Protein AF-A0A5S3YMA9-F1 (afdb_monomer_lite)

Sequence (74 aa):
MFNPLTDVIFRLICQNQSLKVHTIAAALLEQQQLPCLDKDENKNLFKRNFLIMNALYQLQQEVFAEGLYLHVEA

Foldseek 3Di:
DDQQCLVVLVVVCVVDVDDDLVRSLVVCVVVVVQDQPDPDPVVSVVVSSVSSVVSLVVNQVVVVVVVDGDDDDD

Organism: NCBI:txid161398

Radius of gyration: 12.47 Å; chains: 1; bounding box: 28×23×34 Å

Structure (mmCIF, N/CA/C/O backbone):
data_AF-A0A5S3YMA9-F1
#
_entry.id   AF-A0A5S3YMA9-F1
#
loop_
_atom_site.group_PDB
_atom_site.id
_atom_site.type_symbol
_atom_site.label_atom_id
_atom_site.label_alt_id
_atom_site.label_comp_id
_atom_site.label_asym_id
_atom_site.label_entity_id
_atom_site.label_seq_id
_atom_site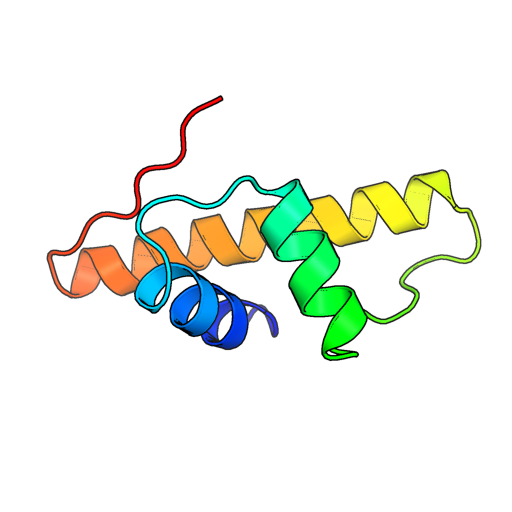.pdbx_PDB_ins_code
_atom_site.Cartn_x
_atom_site.Cartn_y
_atom_site.Cartn_z
_atom_site.occupancy
_atom_site.B_iso_or_equiv
_atom_site.auth_seq_id
_atom_site.auth_comp_id
_atom_site.auth_asym_id
_atom_site.auth_atom_id
_atom_site.pdbx_PDB_model_num
ATOM 1 N N . MET A 1 1 ? -13.208 -1.322 -8.858 1.00 54.50 1 MET A N 1
ATOM 2 C CA . MET A 1 1 ? -11.949 -1.868 -9.409 1.00 54.50 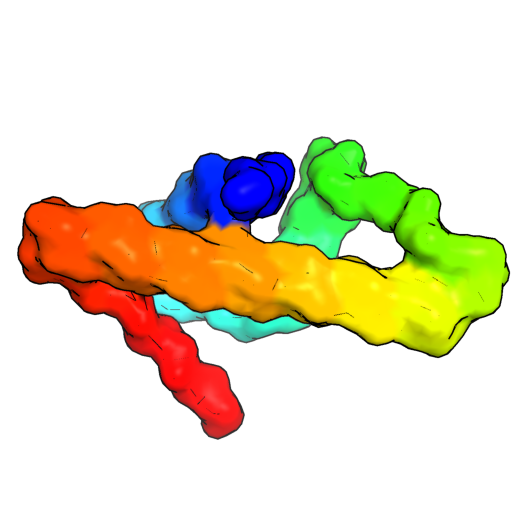1 MET A CA 1
ATOM 3 C C . MET A 1 1 ? -11.011 -2.072 -8.233 1.00 54.50 1 MET A C 1
ATOM 5 O O . MET A 1 1 ? -10.767 -1.105 -7.525 1.00 54.50 1 MET A O 1
ATOM 9 N N . PHE A 1 2 ? -10.601 -3.312 -7.974 1.00 78.94 2 PHE A N 1
ATOM 10 C CA . PHE A 1 2 ? -9.792 -3.688 -6.811 1.00 78.94 2 PHE A CA 1
ATOM 11 C C . PHE A 1 2 ? -8.334 -3.254 -7.010 1.00 78.94 2 PHE A C 1
ATOM 13 O O . PHE A 1 2 ? -7.777 -3.490 -8.086 1.00 78.94 2 PHE A O 1
ATOM 20 N N . ASN A 1 3 ? -7.728 -2.592 -6.024 1.00 86.62 3 ASN A N 1
ATOM 21 C CA . ASN A 1 3 ? -6.311 -2.250 -6.070 1.00 86.62 3 ASN A CA 1
ATOM 22 C C . ASN A 1 3 ? -5.473 -3.426 -5.536 1.00 86.62 3 ASN A C 1
ATOM 24 O O . ASN A 1 3 ? -5.665 -3.833 -4.394 1.00 86.62 3 ASN A O 1
ATOM 28 N N . PRO A 1 4 ? -4.517 -3.961 -6.318 1.00 89.06 4 PRO A N 1
ATOM 29 C CA . PRO A 1 4 ? -3.734 -5.128 -5.909 1.00 89.06 4 PRO A CA 1
ATOM 30 C C . PRO A 1 4 ? -2.837 -4.879 -4.687 1.00 89.06 4 PRO A C 1
ATOM 32 O O . PRO A 1 4 ? -2.321 -5.833 -4.112 1.00 89.06 4 PRO A O 1
ATOM 35 N N . LEU A 1 5 ? -2.619 -3.620 -4.293 1.00 93.62 5 LEU A N 1
ATOM 36 C CA . LEU A 1 5 ? -1.756 -3.275 -3.166 1.00 93.62 5 LEU A CA 1
ATOM 37 C C . LEU A 1 5 ? -2.496 -3.181 -1.827 1.00 93.62 5 LEU A C 1
ATOM 39 O O . LEU A 1 5 ? -1.818 -3.140 -0.802 1.00 93.62 5 LEU A O 1
ATOM 43 N N . THR A 1 6 ? -3.835 -3.145 -1.807 1.00 92.31 6 THR A N 1
ATOM 44 C CA . THR A 1 6 ? -4.626 -2.891 -0.586 1.00 92.31 6 THR A CA 1
ATOM 45 C C . THR A 1 6 ? -4.257 -3.862 0.539 1.00 92.31 6 THR A C 1
ATOM 47 O O . THR A 1 6 ? -3.832 -3.430 1.610 1.00 92.31 6 THR A O 1
ATOM 50 N N . ASP A 1 7 ? -4.289 -5.168 0.265 1.00 91.62 7 ASP A N 1
ATOM 51 C CA . ASP A 1 7 ? -3.965 -6.208 1.249 1.00 91.62 7 ASP A CA 1
ATOM 52 C C . ASP A 1 7 ? -2.515 -6.149 1.747 1.00 91.62 7 ASP A C 1
ATOM 54 O O . ASP A 1 7 ? -2.228 -6.377 2.925 1.00 91.62 7 ASP A O 1
ATOM 58 N N . VAL A 1 8 ? -1.569 -5.888 0.841 1.00 92.50 8 VAL A N 1
ATOM 59 C CA . VAL A 1 8 ? -0.140 -5.849 1.185 1.00 92.50 8 VAL A CA 1
ATOM 60 C C . VAL A 1 8 ? 0.154 -4.635 2.063 1.00 92.50 8 VAL A C 1
ATOM 62 O O . VAL A 1 8 ? 0.852 -4.754 3.071 1.00 92.50 8 VAL A O 1
ATOM 65 N N . ILE A 1 9 ? -0.416 -3.483 1.711 1.00 93.62 9 ILE A N 1
ATOM 66 C CA . ILE A 1 9 ? -0.276 -2.237 2.463 1.00 93.62 9 ILE A CA 1
ATOM 67 C C . ILE A 1 9 ? -0.922 -2.366 3.843 1.00 93.62 9 ILE A C 1
ATOM 69 O O . ILE A 1 9 ? -0.305 -1.962 4.826 1.00 93.62 9 ILE A O 1
ATOM 73 N N . PHE A 1 10 ? -2.099 -2.987 3.948 1.00 93.31 10 PHE A N 1
ATOM 74 C CA . PHE A 1 10 ? -2.736 -3.244 5.240 1.00 93.31 10 PHE A CA 1
ATOM 75 C C . PHE A 1 10 ? -1.823 -4.048 6.173 1.00 93.31 10 PHE A C 1
ATOM 77 O O . PHE A 1 10 ? -1.557 -3.621 7.295 1.00 93.31 10 PHE A O 1
ATOM 84 N N . ARG A 1 11 ? -1.245 -5.158 5.687 1.00 92.06 11 ARG A N 1
ATOM 85 C CA . ARG A 1 11 ? -0.298 -5.963 6.479 1.00 92.06 11 ARG A CA 1
ATOM 86 C C . ARG A 1 11 ? 0.931 -5.169 6.919 1.00 92.06 11 ARG A C 1
ATOM 88 O O . ARG A 1 11 ? 1.355 -5.316 8.062 1.00 92.06 11 ARG A O 1
ATOM 95 N N . LEU A 1 12 ? 1.490 -4.335 6.039 1.00 92.12 12 LEU A N 1
ATOM 96 C CA . LEU A 1 12 ? 2.639 -3.482 6.362 1.00 92.12 12 LEU A CA 1
ATOM 97 C C . LEU A 1 12 ? 2.309 -2.479 7.474 1.00 92.12 12 LEU A C 1
ATOM 99 O O . LEU A 1 12 ? 3.102 -2.311 8.401 1.00 92.12 12 LEU A O 1
ATOM 103 N N . ILE A 1 13 ? 1.138 -1.844 7.406 1.00 90.81 13 ILE A N 1
ATOM 104 C CA . ILE A 1 13 ? 0.686 -0.867 8.403 1.00 90.81 13 ILE A CA 1
ATOM 105 C C . ILE A 1 13 ? 0.391 -1.555 9.738 1.00 90.81 13 ILE A C 1
ATOM 107 O O . ILE A 1 13 ? 0.807 -1.054 10.771 1.00 90.81 13 ILE A O 1
ATOM 111 N N . CYS A 1 14 ? -0.224 -2.739 9.756 1.00 89.56 14 CYS A N 1
ATOM 112 C CA . CYS A 1 14 ? -0.470 -3.466 11.008 1.00 89.56 14 CYS A CA 1
ATOM 113 C C . CYS A 1 14 ? 0.814 -3.885 11.749 1.00 89.56 14 CYS A C 1
ATOM 115 O O . CYS A 1 14 ? 0.771 -4.136 12.951 1.00 89.56 14 CYS A O 1
ATOM 117 N N . GLN A 1 15 ? 1.949 -3.978 11.052 1.00 89.44 15 GLN A N 1
ATOM 118 C CA . GLN A 1 15 ? 3.241 -4.357 11.634 1.00 89.44 15 GLN A CA 1
ATOM 119 C C . GLN A 1 15 ? 4.053 -3.164 12.165 1.00 89.44 15 GLN A C 1
ATOM 121 O O . GLN A 1 15 ? 5.080 -3.373 12.808 1.00 89.44 15 GLN A O 1
ATOM 126 N N . ASN A 1 16 ? 3.627 -1.924 11.907 1.00 85.06 16 ASN A N 1
ATOM 127 C CA . ASN A 1 16 ? 4.391 -0.713 12.209 1.00 85.06 16 ASN A CA 1
ATOM 128 C C . ASN A 1 16 ? 3.489 0.363 12.831 1.00 85.06 16 ASN A C 1
ATOM 130 O O . ASN A 1 16 ? 2.364 0.555 12.399 1.00 85.06 16 ASN A O 1
ATOM 134 N N . GLN A 1 17 ? 3.980 1.130 13.809 1.00 76.88 17 GLN A N 1
ATOM 135 C CA . GLN A 1 17 ? 3.158 2.187 14.426 1.00 76.88 17 GLN A CA 1
ATOM 136 C C . GLN A 1 17 ? 2.853 3.360 13.482 1.00 76.88 17 GLN A C 1
ATOM 138 O O . GLN A 1 17 ? 1.787 3.961 13.571 1.00 76.88 17 GLN A O 1
ATOM 143 N N . SER A 1 18 ? 3.789 3.710 12.600 1.00 83.50 18 SER A N 1
ATOM 144 C CA . SER A 1 18 ? 3.629 4.770 11.604 1.00 83.50 18 SER A CA 1
ATOM 145 C C . SER A 1 18 ? 4.586 4.514 10.444 1.00 83.50 18 SER A C 1
ATOM 147 O O . SER A 1 18 ? 5.745 4.148 10.658 1.00 83.50 18 SER A O 1
ATOM 149 N N . LEU A 1 19 ? 4.103 4.674 9.213 1.00 89.00 19 LEU A N 1
ATOM 150 C CA . LEU A 1 19 ? 4.886 4.482 7.996 1.00 89.00 19 LEU A CA 1
ATOM 151 C C . LEU A 1 19 ? 4.728 5.684 7.077 1.00 89.00 19 LEU A C 1
ATOM 153 O O . LEU A 1 19 ? 3.620 6.126 6.784 1.00 89.00 19 LEU A O 1
ATOM 157 N N . LYS A 1 20 ? 5.854 6.161 6.546 1.00 89.81 20 LYS A N 1
ATOM 158 C CA . LYS A 1 20 ? 5.844 7.149 5.468 1.00 89.81 20 LYS A CA 1
ATOM 159 C C . LYS A 1 20 ? 5.502 6.456 4.152 1.00 89.81 20 LYS A C 1
ATOM 161 O O . LYS A 1 20 ? 5.925 5.325 3.911 1.00 89.81 20 LYS A O 1
ATOM 166 N N . VAL A 1 21 ? 4.824 7.162 3.247 1.00 87.75 21 VAL A N 1
ATOM 167 C CA . VAL A 1 21 ? 4.432 6.625 1.927 1.00 87.75 21 VAL A CA 1
ATOM 168 C C . VAL A 1 21 ? 5.634 6.085 1.139 1.00 87.75 21 VAL A C 1
ATOM 170 O O . VAL A 1 21 ? 5.545 5.028 0.519 1.00 87.75 21 VAL A O 1
ATOM 173 N N . HIS A 1 22 ? 6.791 6.750 1.202 1.00 86.00 22 HIS A N 1
ATOM 174 C CA . HIS A 1 22 ? 7.999 6.262 0.528 1.00 86.00 22 HIS A CA 1
ATOM 175 C C . HIS A 1 22 ? 8.575 4.985 1.160 1.00 86.00 22 HIS A C 1
ATOM 177 O O . HIS A 1 22 ? 9.167 4.180 0.449 1.00 86.00 22 HIS A O 1
ATOM 183 N N . THR A 1 23 ? 8.379 4.762 2.464 1.00 90.62 23 THR A N 1
ATOM 184 C CA . THR A 1 23 ? 8.752 3.505 3.131 1.00 90.62 23 THR A CA 1
ATOM 185 C C . THR A 1 23 ? 7.852 2.365 2.663 1.00 90.62 23 THR A C 1
ATOM 187 O O . THR A 1 23 ? 8.345 1.277 2.382 1.00 90.62 23 THR A O 1
ATOM 190 N N . ILE A 1 24 ? 6.551 2.630 2.487 1.00 92.44 24 ILE A N 1
ATOM 191 C CA . ILE A 1 24 ? 5.608 1.677 1.882 1.00 92.44 24 ILE A CA 1
ATOM 192 C C . ILE A 1 24 ? 6.056 1.333 0.455 1.00 92.44 24 ILE A C 1
ATOM 194 O O . ILE A 1 24 ? 6.149 0.161 0.103 1.00 92.44 24 ILE A O 1
ATOM 198 N N . ALA A 1 25 ? 6.396 2.339 -0.357 1.00 91.50 25 ALA A N 1
ATOM 199 C CA . ALA A 1 25 ? 6.877 2.129 -1.722 1.00 91.50 25 ALA A CA 1
ATOM 200 C C . ALA A 1 25 ? 8.161 1.282 -1.773 1.00 91.50 25 ALA A C 1
ATOM 202 O O . ALA A 1 25 ? 8.256 0.375 -2.599 1.00 91.50 25 ALA A O 1
ATOM 203 N N . ALA A 1 26 ? 9.125 1.549 -0.885 1.00 90.81 26 ALA A N 1
ATOM 204 C CA . ALA A 1 26 ? 10.362 0.777 -0.783 1.00 90.81 26 ALA A CA 1
ATOM 205 C C . ALA A 1 26 ? 10.090 -0.687 -0.403 1.00 90.81 26 ALA A C 1
ATOM 207 O O . ALA A 1 26 ? 10.529 -1.587 -1.116 1.00 90.81 26 ALA A O 1
ATOM 208 N N . ALA A 1 27 ? 9.282 -0.929 0.634 1.00 91.56 27 ALA A N 1
ATOM 209 C CA . ALA A 1 27 ? 8.923 -2.280 1.068 1.00 91.56 27 ALA A CA 1
ATOM 210 C C . ALA A 1 27 ? 8.208 -3.077 -0.038 1.00 91.56 27 ALA A C 1
ATOM 212 O O . ALA A 1 27 ? 8.502 -4.247 -0.271 1.00 91.56 27 ALA A O 1
ATOM 213 N N . LEU A 1 28 ? 7.299 -2.435 -0.774 1.00 92.75 28 LEU A N 1
ATOM 214 C CA . LEU A 1 28 ? 6.597 -3.057 -1.897 1.00 92.75 28 LEU A CA 1
ATOM 215 C C . LEU A 1 28 ? 7.531 -3.395 -3.073 1.00 92.75 28 LEU A C 1
ATOM 217 O O . LEU A 1 28 ? 7.302 -4.387 -3.769 1.00 92.75 28 LEU A O 1
ATOM 221 N N . LEU A 1 29 ? 8.577 -2.598 -3.309 1.00 90.88 29 LEU A N 1
ATOM 222 C CA . LEU A 1 29 ? 9.605 -2.903 -4.309 1.00 90.88 29 LEU A CA 1
ATOM 223 C C . LEU A 1 29 ? 10.483 -4.079 -3.873 1.00 90.88 29 LEU A C 1
ATOM 225 O O . LEU A 1 29 ? 10.720 -4.979 -4.675 1.00 90.88 29 LEU A O 1
ATOM 229 N N . GLU A 1 30 ? 10.911 -4.104 -2.610 1.00 90.88 30 GLU A N 1
ATOM 230 C CA . GLU A 1 30 ? 11.687 -5.209 -2.030 1.00 90.88 30 GLU A CA 1
ATOM 231 C C . GLU A 1 30 ? 10.918 -6.537 -2.086 1.00 90.88 30 GLU A C 1
ATOM 233 O O . GLU A 1 30 ? 11.486 -7.576 -2.417 1.00 90.88 30 GLU A O 1
ATOM 238 N N . GLN A 1 31 ? 9.603 -6.498 -1.856 1.00 90.94 31 GLN A N 1
ATOM 239 C CA . GLN A 1 31 ? 8.704 -7.654 -1.960 1.00 90.94 31 GLN A CA 1
ATOM 240 C C . GLN A 1 31 ? 8.280 -7.997 -3.402 1.00 90.94 31 GLN A C 1
ATOM 242 O O . GLN A 1 31 ? 7.438 -8.875 -3.601 1.00 90.94 31 GLN A O 1
ATOM 247 N N . GLN A 1 32 ? 8.818 -7.300 -4.411 1.00 90.38 32 GLN A N 1
ATOM 248 C CA . GLN A 1 32 ? 8.481 -7.470 -5.833 1.00 90.38 32 GLN A CA 1
ATOM 249 C C . GLN A 1 32 ? 6.978 -7.308 -6.146 1.00 90.38 32 GLN A C 1
ATOM 251 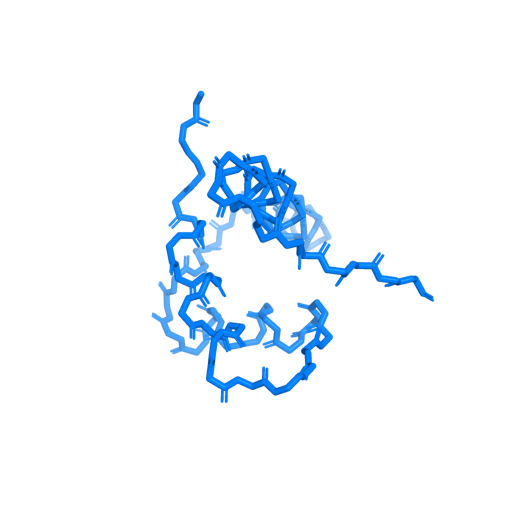O O . GLN A 1 32 ? 6.479 -7.827 -7.142 1.00 90.38 32 GLN A O 1
ATOM 256 N N . GLN A 1 33 ? 6.248 -6.557 -5.316 1.00 90.19 33 GLN A N 1
ATOM 257 C CA . GLN A 1 33 ? 4.814 -6.274 -5.478 1.00 90.19 33 GLN A CA 1
ATOM 258 C C . GLN A 1 33 ? 4.544 -5.051 -6.372 1.00 90.19 33 GLN A C 1
ATOM 260 O O . GLN A 1 33 ? 3.408 -4.811 -6.775 1.00 90.19 33 GLN A O 1
ATOM 265 N N . LEU A 1 34 ? 5.578 -4.268 -6.700 1.00 88.06 34 LEU A N 1
ATOM 266 C CA . LEU A 1 34 ? 5.494 -3.092 -7.572 1.00 88.06 34 LEU A CA 1
ATOM 267 C C . LEU A 1 34 ? 6.250 -3.322 -8.892 1.00 88.06 34 LEU A C 1
ATOM 269 O O . LEU A 1 34 ? 7.467 -3.118 -8.947 1.00 88.06 34 LEU A O 1
ATOM 273 N N . PRO A 1 35 ? 5.557 -3.694 -9.986 1.00 87.69 35 PRO A N 1
ATOM 274 C CA . PRO A 1 35 ? 6.200 -3.849 -11.285 1.00 87.69 35 PRO A CA 1
ATOM 275 C C . PRO A 1 35 ? 6.656 -2.500 -11.873 1.00 87.69 35 PRO A C 1
ATOM 277 O O . PRO A 1 35 ? 6.417 -1.411 -11.334 1.00 87.69 35 PRO A O 1
ATOM 280 N N . CYS A 1 36 ? 7.359 -2.563 -13.002 1.00 91.50 36 CYS A N 1
ATOM 281 C CA . CYS A 1 36 ? 7.606 -1.391 -13.837 1.00 91.50 36 CYS A CA 1
ATOM 282 C C . CYS A 1 36 ? 6.306 -1.027 -14.577 1.00 91.50 36 CYS A C 1
ATOM 284 O O . CYS A 1 36 ? 5.790 -1.831 -15.351 1.00 91.50 36 CYS A O 1
ATOM 286 N N . LEU A 1 37 ? 5.749 0.154 -14.299 1.00 92.75 37 LEU A N 1
ATOM 287 C CA . LEU A 1 37 ? 4.448 0.618 -14.802 1.00 92.75 37 LEU A CA 1
ATOM 288 C C . LEU A 1 37 ? 4.573 1.567 -16.005 1.00 92.75 37 LEU A C 1
ATOM 290 O O . LEU A 1 37 ? 3.575 1.882 -16.665 1.00 92.75 37 LEU A O 1
ATOM 294 N N . ASP A 1 38 ? 5.780 2.062 -16.272 1.00 96.06 38 ASP A N 1
ATOM 295 C CA . ASP A 1 38 ? 6.109 2.882 -17.434 1.00 96.06 38 ASP A CA 1
ATOM 296 C C . ASP A 1 38 ? 7.599 2.766 -17.776 1.00 96.06 38 ASP A C 1
ATOM 298 O O . ASP A 1 38 ? 8.415 2.485 -16.903 1.00 96.06 38 ASP A O 1
ATOM 302 N N . LYS A 1 39 ? 7.950 3.002 -19.042 1.00 95.38 39 LYS A N 1
ATOM 303 C CA . LYS A 1 39 ? 9.347 3.055 -19.493 1.00 95.38 39 LYS A CA 1
ATOM 304 C C . LYS A 1 39 ? 10.003 4.390 -19.147 1.00 95.38 39 LYS A C 1
ATOM 306 O O . LYS A 1 39 ? 11.214 4.436 -18.974 1.00 95.38 39 LYS A O 1
ATOM 311 N N . ASP A 1 40 ? 9.216 5.461 -19.079 1.00 97.62 40 ASP A N 1
ATOM 312 C CA . ASP A 1 40 ? 9.675 6.760 -18.598 1.00 97.62 40 ASP A CA 1
ATOM 313 C C . ASP A 1 40 ? 9.714 6.760 -17.065 1.00 97.62 40 ASP A C 1
ATOM 315 O O . ASP A 1 40 ? 8.722 6.438 -16.409 1.00 97.62 40 ASP A O 1
ATOM 319 N N . GLU A 1 41 ? 10.856 7.125 -16.486 1.00 93.94 41 GLU A N 1
ATOM 320 C CA . GLU A 1 41 ? 11.076 7.042 -15.039 1.00 93.94 41 GLU A CA 1
ATOM 321 C C . GLU A 1 41 ? 10.121 7.937 -14.241 1.00 93.94 41 GLU A C 1
ATOM 323 O O . GLU A 1 41 ? 9.584 7.507 -13.217 1.00 93.94 41 GLU A O 1
ATOM 328 N N . ASN A 1 42 ? 9.841 9.148 -14.733 1.00 95.44 42 ASN A N 1
ATOM 329 C CA . ASN A 1 42 ? 8.952 10.092 -14.057 1.00 95.44 42 ASN A CA 1
ATOM 330 C C . ASN A 1 42 ? 7.507 9.586 -14.066 1.00 95.44 42 ASN A C 1
ATOM 332 O O . ASN A 1 42 ? 6.825 9.606 -13.038 1.00 95.44 42 ASN A O 1
ATOM 336 N N . LYS A 1 43 ? 7.037 9.071 -15.205 1.00 96.06 43 LYS A N 1
ATOM 337 C CA . LYS A 1 43 ? 5.711 8.449 -15.316 1.00 96.06 43 LYS A CA 1
ATOM 338 C C . LYS A 1 43 ? 5.613 7.173 -14.495 1.00 96.06 43 LYS A C 1
ATOM 340 O O . LYS A 1 43 ? 4.568 6.925 -13.897 1.00 96.06 43 LYS A O 1
ATOM 345 N N . ASN A 1 44 ? 6.675 6.374 -14.444 1.00 94.50 44 ASN A N 1
ATOM 346 C CA . ASN A 1 44 ? 6.721 5.168 -13.628 1.00 94.50 44 ASN A CA 1
ATOM 347 C C . ASN A 1 44 ? 6.580 5.528 -12.144 1.00 94.50 44 ASN A C 1
ATOM 349 O O . ASN A 1 44 ? 5.703 4.991 -11.471 1.00 94.50 44 ASN A O 1
ATOM 353 N N . LEU A 1 45 ? 7.364 6.493 -11.655 1.00 92.00 45 LEU A N 1
ATOM 354 C CA . LEU A 1 45 ? 7.266 7.000 -10.286 1.00 92.00 45 LEU A CA 1
ATOM 355 C C . LEU A 1 45 ? 5.862 7.538 -9.979 1.00 92.00 45 LEU A C 1
ATOM 357 O O . LEU A 1 45 ? 5.257 7.143 -8.983 1.00 92.00 45 LEU A O 1
ATOM 361 N N . PHE A 1 46 ? 5.311 8.378 -10.860 1.00 93.88 46 PHE A N 1
ATOM 362 C CA . PHE A 1 46 ? 3.960 8.918 -10.708 1.00 93.88 46 PHE A CA 1
ATOM 363 C C . PHE A 1 46 ? 2.906 7.810 -10.607 1.00 93.88 46 PHE A C 1
ATOM 365 O O . PHE A 1 46 ? 2.092 7.818 -9.686 1.00 93.88 46 PHE A O 1
ATOM 372 N N . LYS A 1 47 ? 2.934 6.824 -11.511 1.00 94.38 47 LYS A N 1
ATOM 373 C CA . LYS A 1 47 ? 1.979 5.706 -11.509 1.00 94.38 47 LYS A CA 1
ATOM 374 C C . LYS A 1 47 ? 2.088 4.853 -10.251 1.00 94.38 47 LYS A C 1
ATOM 376 O O . LYS A 1 47 ? 1.062 4.426 -9.730 1.00 94.38 47 LYS A O 1
ATOM 381 N N . ARG A 1 48 ? 3.304 4.618 -9.747 1.00 93.12 48 ARG A N 1
ATOM 382 C CA . ARG A 1 48 ? 3.521 3.883 -8.491 1.00 93.12 48 ARG A CA 1
ATOM 383 C C . ARG A 1 48 ? 2.918 4.632 -7.311 1.00 93.12 48 ARG A C 1
ATOM 385 O O . ARG A 1 48 ? 2.147 4.047 -6.557 1.00 93.12 48 ARG A O 1
ATOM 392 N N . ASN A 1 49 ? 3.193 5.929 -7.207 1.00 91.69 49 ASN A N 1
ATOM 393 C CA . ASN A 1 49 ? 2.616 6.773 -6.163 1.00 91.69 49 ASN A CA 1
ATOM 394 C C . ASN A 1 49 ? 1.087 6.800 -6.258 1.00 91.69 49 ASN A C 1
ATOM 396 O O . ASN A 1 49 ? 0.407 6.621 -5.254 1.00 91.69 49 ASN A O 1
ATOM 400 N N . PHE A 1 50 ? 0.540 6.942 -7.466 1.00 93.19 50 PHE A N 1
ATOM 401 C CA . PHE A 1 50 ? -0.901 6.918 -7.701 1.00 93.19 50 PHE A CA 1
ATOM 402 C C . PHE A 1 50 ? -1.537 5.591 -7.264 1.00 93.19 50 PHE A C 1
ATOM 404 O O . PHE A 1 50 ? -2.580 5.589 -6.614 1.00 93.19 50 PHE A O 1
ATOM 411 N N . LEU A 1 51 ? -0.895 4.459 -7.568 1.00 94.06 51 LEU A N 1
ATOM 412 C CA . LEU A 1 51 ? -1.375 3.141 -7.163 1.00 94.06 51 LEU A CA 1
ATOM 413 C C . LEU A 1 51 ? -1.370 2.979 -5.636 1.00 94.06 51 LEU A C 1
ATOM 415 O O . LEU A 1 51 ? -2.355 2.499 -5.081 1.00 94.06 51 LEU A O 1
ATOM 419 N N . ILE A 1 52 ? -0.312 3.423 -4.954 1.00 93.38 52 ILE A N 1
ATOM 420 C CA . ILE A 1 52 ? -0.212 3.368 -3.487 1.00 93.38 52 ILE A CA 1
ATOM 421 C C . ILE A 1 52 ? -1.26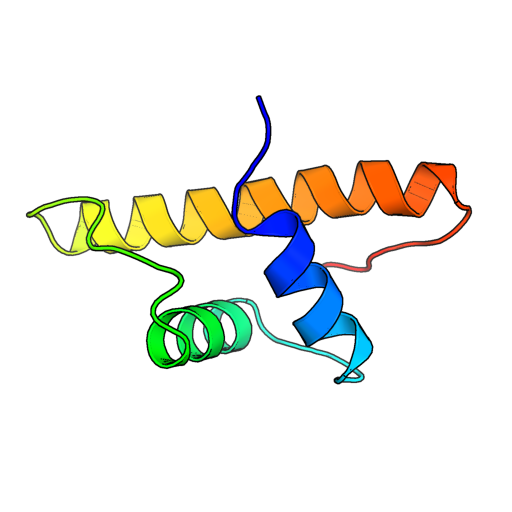4 4.272 -2.836 1.00 93.38 52 ILE A C 1
ATOM 423 O O . ILE A 1 52 ? -1.992 3.828 -1.954 1.00 93.38 52 ILE A O 1
ATOM 427 N N . MET A 1 53 ? -1.402 5.518 -3.294 1.00 92.50 53 MET A N 1
ATOM 428 C CA . MET A 1 53 ? -2.383 6.457 -2.742 1.00 92.50 53 MET A CA 1
ATOM 429 C C . MET A 1 53 ? -3.819 5.967 -2.940 1.00 92.50 53 MET A C 1
ATOM 431 O O . MET A 1 53 ? -4.626 6.043 -2.018 1.00 92.50 53 MET A O 1
ATOM 435 N N . ASN A 1 54 ? -4.133 5.393 -4.105 1.00 94.25 54 ASN A N 1
ATOM 436 C CA . ASN A 1 54 ? -5.440 4.779 -4.332 1.00 94.25 54 ASN A CA 1
ATOM 437 C C . ASN A 1 54 ? -5.684 3.579 -3.417 1.00 94.25 54 ASN A C 1
ATOM 439 O O . ASN A 1 54 ? -6.817 3.372 -2.996 1.00 94.25 54 ASN A O 1
ATOM 443 N N . ALA A 1 55 ? -4.653 2.784 -3.122 1.00 94.31 55 ALA A N 1
ATOM 444 C CA . ALA A 1 55 ? -4.774 1.656 -2.206 1.00 94.31 55 ALA A CA 1
ATOM 445 C C . ALA A 1 55 ? -5.058 2.141 -0.782 1.00 94.31 55 ALA A C 1
ATOM 447 O O . ALA A 1 55 ? -5.967 1.629 -0.147 1.00 94.31 55 ALA A O 1
ATOM 448 N N . LEU A 1 56 ? -4.354 3.177 -0.311 1.00 93.69 56 LEU A N 1
ATOM 449 C CA . LEU A 1 56 ? -4.613 3.799 0.993 1.00 93.69 56 LEU A CA 1
ATOM 450 C C . LEU A 1 56 ? -6.032 4.380 1.074 1.00 93.69 56 LEU A C 1
ATOM 452 O O . LEU A 1 56 ? -6.720 4.198 2.075 1.00 93.69 56 LEU A O 1
ATOM 456 N N . TYR A 1 57 ? -6.496 5.034 0.006 1.00 93.00 57 TYR A N 1
ATOM 457 C CA . TYR A 1 57 ? -7.850 5.583 -0.064 1.00 93.00 57 TYR A CA 1
ATOM 458 C C . TYR A 1 57 ? -8.936 4.497 -0.038 1.00 93.00 57 TYR A C 1
ATOM 460 O O . TYR A 1 57 ? -9.962 4.669 0.618 1.00 93.00 57 TYR A O 1
ATOM 468 N N . GLN A 1 58 ? -8.723 3.380 -0.741 1.00 93.75 58 GLN A N 1
ATOM 469 C CA . GLN A 1 58 ? -9.627 2.225 -0.699 1.00 93.75 58 GLN A CA 1
ATOM 470 C C . GLN A 1 58 ? -9.591 1.550 0.673 1.00 93.75 58 GLN A C 1
ATOM 472 O O . GLN A 1 58 ? -10.642 1.308 1.258 1.00 93.75 58 GLN A O 1
ATOM 477 N N . LEU A 1 59 ? -8.395 1.353 1.228 1.00 93.62 59 LEU A N 1
ATOM 478 C CA . LEU A 1 59 ? -8.205 0.749 2.539 1.00 93.62 59 LEU A CA 1
ATOM 479 C C . LEU A 1 59 ? -8.926 1.540 3.634 1.00 93.62 59 LEU A C 1
ATOM 481 O O . LEU A 1 59 ? -9.598 0.937 4.459 1.00 93.62 59 LEU A O 1
ATOM 485 N N . GLN A 1 60 ? -8.856 2.877 3.618 1.00 93.25 60 GLN A N 1
ATOM 486 C CA . GLN A 1 60 ? -9.613 3.717 4.552 1.00 93.25 60 GLN A CA 1
ATOM 487 C C . GLN A 1 60 ? -11.120 3.431 4.489 1.00 93.25 60 GLN A C 1
ATOM 489 O O . GLN A 1 60 ? -11.770 3.407 5.528 1.00 93.25 60 GLN A O 1
ATOM 494 N N . GLN A 1 61 ? -11.693 3.220 3.302 1.00 92.94 61 GLN A N 1
ATOM 495 C CA . GLN A 1 61 ? -13.122 2.907 3.173 1.00 92.94 61 GLN A CA 1
ATOM 496 C C . GLN A 1 61 ? -13.453 1.528 3.749 1.00 92.94 61 GLN A C 1
ATOM 498 O O . GLN A 1 61 ? -14.467 1.384 4.428 1.00 92.94 61 GLN A O 1
ATOM 503 N N . GLU A 1 62 ? -12.591 0.539 3.507 1.00 93.19 62 GLU A N 1
ATOM 504 C CA . GLU A 1 62 ? -12.758 -0.827 4.012 1.00 93.19 62 GLU A CA 1
ATOM 505 C C . GLU A 1 62 ? -12.670 -0.871 5.540 1.00 93.19 62 GLU A C 1
ATOM 507 O O . GLU A 1 62 ? -13.588 -1.352 6.198 1.00 93.19 62 GLU A O 1
ATOM 512 N N . VAL A 1 63 ? -11.620 -0.293 6.131 1.00 92.75 63 VAL A N 1
ATOM 513 C CA . VAL A 1 63 ? -11.443 -0.307 7.592 1.00 92.75 63 VAL A CA 1
ATOM 514 C C . VAL A 1 63 ? -12.481 0.562 8.309 1.00 92.75 63 VAL A C 1
ATOM 516 O O . VAL A 1 63 ? -12.858 0.256 9.437 1.00 92.75 63 VAL A O 1
ATOM 519 N N . PHE A 1 64 ? -12.996 1.608 7.655 1.00 94.75 64 PHE A N 1
ATOM 520 C CA . PHE A 1 64 ? -14.070 2.433 8.211 1.00 94.75 64 PHE A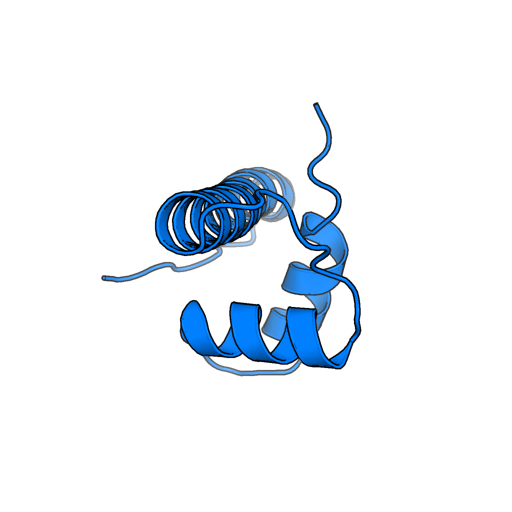 CA 1
ATOM 521 C C . PHE A 1 64 ? -15.379 1.659 8.374 1.00 94.75 64 PHE A C 1
ATOM 523 O O . PHE A 1 64 ? -16.093 1.880 9.352 1.00 94.75 64 PHE A O 1
ATOM 530 N N . ALA A 1 65 ? -15.679 0.723 7.468 1.00 92.88 65 ALA A N 1
ATOM 531 C CA . ALA A 1 65 ? -16.836 -0.162 7.607 1.00 92.88 65 ALA A CA 1
ATOM 532 C C . ALA A 1 65 ? -16.741 -1.050 8.864 1.00 92.88 65 ALA A C 1
ATOM 534 O O . ALA A 1 65 ? -17.762 -1.384 9.459 1.00 92.88 65 ALA A O 1
ATOM 535 N N . GLU A 1 66 ? -15.517 -1.345 9.307 1.00 93.88 66 GLU A N 1
ATOM 536 C CA . GLU A 1 66 ? -15.200 -2.105 10.522 1.00 93.88 66 GLU A CA 1
ATOM 537 C C . GLU A 1 66 ? -15.036 -1.211 11.773 1.00 93.88 66 GLU A C 1
ATOM 539 O O . GLU A 1 66 ? -14.636 -1.678 12.838 1.00 93.88 66 GLU A O 1
ATOM 544 N N . GLY A 1 67 ? -15.322 0.094 11.671 1.00 94.25 67 GLY A N 1
ATOM 545 C CA . GLY A 1 67 ?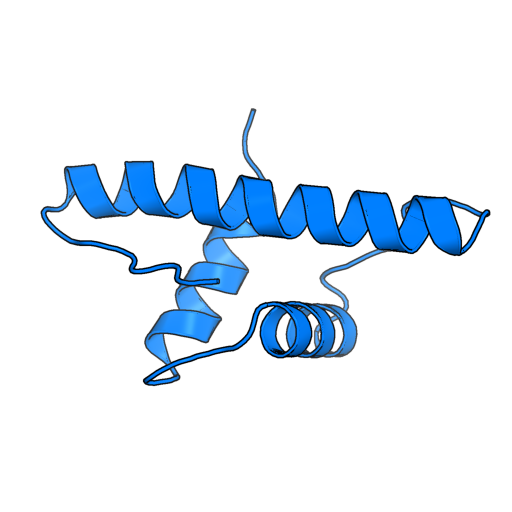 -15.192 1.047 12.781 1.00 94.25 67 GLY A CA 1
ATOM 546 C C . GLY A 1 67 ? -13.750 1.454 13.110 1.00 94.25 67 GLY A C 1
ATOM 547 O O . GLY A 1 67 ? -13.499 2.029 14.170 1.00 94.25 67 GLY A O 1
ATOM 548 N N . LEU A 1 68 ? -12.799 1.173 12.218 1.00 92.75 68 LEU A N 1
ATOM 549 C CA . LEU A 1 68 ? -11.398 1.570 12.330 1.00 92.75 68 LEU A CA 1
ATOM 550 C C . LEU A 1 68 ? -11.109 2.815 11.477 1.00 92.75 68 LEU A C 1
ATOM 552 O O . LEU A 1 68 ? -11.828 3.142 10.533 1.00 92.75 68 LEU A O 1
ATOM 556 N N . TYR A 1 69 ? -10.023 3.520 11.794 1.00 91.38 69 TYR A N 1
ATOM 557 C CA . TYR A 1 69 ? -9.603 4.714 11.062 1.00 91.38 69 TYR A CA 1
ATOM 558 C C . TYR A 1 69 ? -8.131 4.620 10.659 1.00 91.38 69 TYR A C 1
ATOM 560 O O . TYR A 1 69 ? -7.265 4.384 11.502 1.00 91.38 69 TYR A O 1
ATOM 568 N N . LEU A 1 70 ? -7.848 4.837 9.375 1.00 90.50 70 LEU A N 1
ATOM 569 C CA . LEU A 1 70 ? -6.507 5.003 8.835 1.00 90.50 70 LEU A CA 1
ATOM 570 C C . LEU A 1 70 ? -6.169 6.499 8.793 1.00 90.50 70 LEU A C 1
ATOM 572 O O . LEU A 1 70 ? -6.713 7.274 8.008 1.00 90.50 70 LEU A O 1
ATOM 576 N N . HIS A 1 71 ? -5.231 6.914 9.638 1.00 87.50 71 HIS A N 1
ATOM 577 C CA . HIS A 1 71 ? -4.753 8.290 9.641 1.00 87.50 71 HIS A CA 1
ATOM 578 C C . HIS A 1 71 ? -3.660 8.488 8.586 1.00 87.50 71 HIS A C 1
ATOM 580 O O . HIS A 1 71 ? -2.637 7.805 8.611 1.00 87.50 71 HIS A O 1
ATOM 586 N N . VAL A 1 72 ? -3.878 9.431 7.668 1.00 83.00 72 VAL A N 1
ATOM 587 C CA . VAL A 1 72 ? -2.895 9.853 6.663 1.00 83.00 72 VAL A CA 1
ATOM 588 C C . VAL A 1 72 ? -2.702 11.360 6.803 1.00 83.00 72 VAL A C 1
ATOM 590 O O . VAL A 1 72 ? -3.646 12.122 6.601 1.00 83.00 72 VAL A O 1
ATOM 593 N N . GLU A 1 73 ? -1.486 11.776 7.151 1.00 81.44 73 GLU A N 1
ATOM 594 C CA . GLU A 1 73 ? -1.076 13.180 7.280 1.00 81.44 73 GLU A CA 1
ATOM 595 C C . GLU A 1 73 ? -0.014 13.549 6.230 1.00 81.44 73 GLU A C 1
ATOM 597 O O . GLU A 1 73 ? 0.648 12.667 5.672 1.00 81.44 73 GLU A O 1
ATOM 602 N N . ALA A 1 74 ? 0.088 14.847 5.923 1.00 68.31 74 ALA A N 1
ATOM 603 C CA . ALA A 1 74 ? 0.985 15.412 4.911 1.00 68.31 74 ALA A CA 1
ATOM 604 C C . ALA A 1 74 ? 2.276 15.964 5.527 1.00 68.31 74 ALA A C 1
ATOM 606 O O . ALA A 1 74 ? 2.185 16.599 6.601 1.00 68.31 74 ALA A O 1
#

pLDDT: mean 90.45, std 6.22, range [54.5, 97.62]

InterPro domains:
  IPR021059 DnaJ-related protein, N-terminal [PF12339] (6-73)

Secondary structure (DSSP, 8-state):
---TTHHHHHHHHHTSS---HHHHHHHHHHTT-S----SSHHHHHHHHHHHHHHHHHHHHHHHHHTT-------